Protein AF-A0A1S3WX32-F1 (afdb_monomer_lite)

Secondary structure (DSSP, 8-state):
---S--------SPPPPP-TT---S-THHHHHHHHHHHHS--SHHHHHHHHHHHHHHHHHHHH-HHHHHHHHTSTTHHHHHHTT--SS--SHHHHHHHHHHHHHHHHHHHHHHHHSTTTHHHHHHHHHHHHTT-

Radius of gyration: 15.62 Å; chains: 1; bounding box: 31×42×38 Å

Sequence (134 aa):
ILIEQICTQVIHKQHPDPDSSVKIQNPQILKVIATLLRNSPQCPESMEVRRAFLSDMIKLFNNSRENRRSLLQCSVWQEWMLSLCYFNPQNSDEQKITEM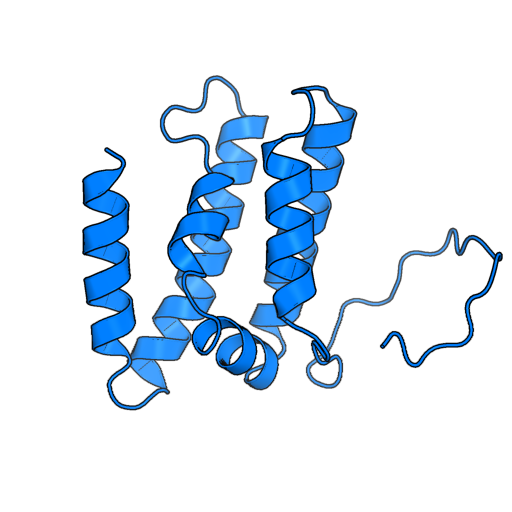VYAIFRILLYHAVKYEWGGWRVWVDTLSITHSKV

pLDDT: mean 91.18, std 11.32, range [37.69, 98.56]

Structure (mmCIF, N/CA/C/O backbone):
data_AF-A0A1S3WX32-F1
#
_entry.id   AF-A0A1S3WX32-F1
#
loop_
_atom_site.group_PDB
_atom_site.id
_atom_site.type_symbol
_atom_site.label_atom_id
_atom_site.label_alt_id
_atom_site.label_comp_id
_atom_site.label_asym_id
_atom_site.label_entity_id
_atom_site.label_seq_id
_atom_site.pdbx_PDB_ins_code
_atom_site.Cartn_x
_atom_site.Cartn_y
_atom_site.Cartn_z
_atom_site.occupancy
_atom_site.B_iso_or_equiv
_atom_site.auth_seq_id
_atom_site.auth_comp_id
_atom_site.auth_asym_id
_atom_site.auth_atom_id
_atom_site.pdbx_PDB_model_num
ATOM 1 N N . ILE A 1 1 ? -1.459 -20.909 -3.978 1.00 38.38 1 ILE A N 1
ATOM 2 C CA . ILE A 1 1 ? -1.098 -22.190 -3.328 1.00 38.38 1 ILE A CA 1
ATOM 3 C C . ILE A 1 1 ? -0.013 -21.861 -2.310 1.00 38.38 1 ILE A C 1
ATOM 5 O O . ILE A 1 1 ? 0.999 -21.302 -2.715 1.00 38.38 1 ILE A O 1
ATOM 9 N N . LEU A 1 2 ? -0.275 -22.054 -1.013 1.00 37.69 2 LEU A N 1
ATOM 10 C CA . LEU A 1 2 ? 0.747 -21.947 0.038 1.00 37.69 2 LEU A CA 1
ATOM 11 C C . LEU A 1 2 ? 1.687 -23.147 -0.122 1.00 37.69 2 LEU A C 1
ATOM 13 O O . LEU A 1 2 ? 1.219 -24.277 -0.195 1.00 37.69 2 LEU A O 1
ATOM 17 N N . ILE A 1 3 ? 2.980 -22.877 -0.274 1.00 52.94 3 ILE A N 1
ATOM 18 C CA . ILE A 1 3 ? 4.022 -23.871 -0.589 1.00 52.94 3 ILE A CA 1
ATOM 19 C C . ILE A 1 3 ? 4.732 -24.415 0.660 1.00 52.94 3 ILE A C 1
ATOM 21 O O . ILE A 1 3 ? 5.582 -25.291 0.545 1.00 52.94 3 ILE A O 1
ATOM 25 N N . GLU A 1 4 ? 4.380 -23.921 1.846 1.00 64.06 4 GLU A N 1
ATOM 26 C CA . GLU A 1 4 ? 4.938 -24.388 3.116 1.00 64.06 4 GLU A CA 1
ATOM 27 C C . GLU A 1 4 ? 4.048 -25.464 3.752 1.00 64.06 4 GLU A C 1
ATOM 29 O O . GLU A 1 4 ? 2.821 -25.435 3.622 1.00 64.06 4 GLU A O 1
ATOM 34 N N . GLN A 1 5 ? 4.670 -26.421 4.451 1.00 58.50 5 GLN A N 1
ATOM 35 C CA . GLN A 1 5 ? 3.948 -27.391 5.272 1.00 58.50 5 GLN A CA 1
ATOM 36 C C . GLN A 1 5 ? 3.190 -26.645 6.372 1.00 58.50 5 GLN A C 1
ATOM 38 O O . GLN A 1 5 ? 3.789 -25.967 7.204 1.00 58.50 5 GLN A O 1
ATOM 43 N N . ILE A 1 6 ? 1.864 -26.780 6.373 1.00 61.06 6 ILE A N 1
ATOM 44 C CA . ILE A 1 6 ? 1.004 -26.198 7.402 1.00 61.06 6 ILE A CA 1
ATOM 45 C C . ILE A 1 6 ? 1.394 -26.829 8.743 1.00 61.06 6 ILE A C 1
ATOM 47 O O . ILE A 1 6 ? 1.211 -28.029 8.943 1.00 61.06 6 ILE A O 1
ATOM 51 N N . CYS A 1 7 ? 1.942 -26.026 9.652 1.00 67.38 7 CYS A N 1
ATOM 52 C CA . CYS A 1 7 ? 2.294 -26.446 11.002 1.00 67.38 7 CYS A CA 1
ATOM 53 C C . CYS A 1 7 ? 1.309 -25.836 12.006 1.00 67.38 7 CYS A C 1
ATOM 55 O O . CYS A 1 7 ? 0.935 -24.672 11.884 1.00 67.38 7 CYS A O 1
ATOM 57 N N . THR A 1 8 ? 0.894 -26.611 13.009 1.00 75.38 8 THR A N 1
ATOM 58 C CA . THR A 1 8 ? 0.059 -26.123 14.122 1.00 75.38 8 THR A CA 1
ATOM 59 C C . THR A 1 8 ? 0.880 -25.459 15.229 1.00 75.38 8 THR A C 1
ATOM 61 O O . THR A 1 8 ? 0.310 -24.942 16.189 1.00 75.38 8 THR A O 1
ATOM 64 N N . GLN A 1 9 ? 2.214 -25.475 15.126 1.00 72.12 9 GLN A N 1
ATOM 65 C CA . GLN A 1 9 ? 3.084 -24.851 16.115 1.00 72.12 9 GLN A CA 1
ATOM 66 C C . GLN A 1 9 ? 2.973 -23.331 16.035 1.00 72.12 9 GLN A C 1
ATOM 68 O O . GLN A 1 9 ? 3.328 -22.709 15.036 1.00 72.12 9 GLN A O 1
ATOM 73 N N . VAL A 1 10 ? 2.519 -22.738 17.135 1.00 69.50 10 VAL A N 1
ATOM 74 C CA . VAL A 1 10 ? 2.528 -21.291 17.321 1.00 69.50 10 VAL A CA 1
ATOM 75 C C . VAL A 1 10 ? 3.945 -20.875 17.707 1.00 69.50 10 VAL A C 1
ATOM 77 O O . VAL A 1 10 ? 4.441 -21.205 18.786 1.00 69.50 10 VAL A O 1
ATOM 80 N N . ILE A 1 11 ? 4.622 -20.160 16.812 1.00 72.81 11 ILE A N 1
ATOM 81 C CA . ILE A 1 11 ? 5.938 -19.590 17.095 1.00 72.81 11 ILE A CA 1
ATOM 82 C C . ILE A 1 11 ? 5.727 -18.293 17.880 1.00 72.81 11 ILE A C 1
ATOM 84 O O . ILE A 1 11 ? 5.296 -17.285 17.334 1.00 72.81 11 ILE A O 1
ATOM 88 N N . HIS A 1 12 ? 6.056 -18.309 19.173 1.00 75.12 12 HIS A N 1
ATOM 89 C CA . HIS A 1 12 ? 6.006 -17.117 20.034 1.00 75.12 12 HIS A CA 1
ATOM 90 C C . HIS A 1 12 ? 7.255 -16.224 19.923 1.00 75.12 12 HIS A C 1
ATOM 92 O O . HIS A 1 12 ? 7.353 -15.204 20.603 1.00 75.12 12 HIS A O 1
ATOM 98 N N . LYS A 1 13 ? 8.238 -16.606 19.098 1.00 77.31 13 LYS A N 1
ATOM 99 C CA . LYS A 1 13 ? 9.435 -15.799 18.837 1.00 77.31 13 LYS A CA 1
ATOM 100 C C . LYS A 1 13 ? 9.176 -14.843 17.680 1.00 77.31 13 LYS A C 1
ATOM 102 O O . LYS A 1 13 ? 8.646 -15.247 16.651 1.00 77.31 13 LYS A O 1
ATOM 107 N N . GLN A 1 14 ? 9.608 -13.596 17.839 1.00 73.75 14 GLN A N 1
ATOM 108 C CA . GLN A 1 14 ? 9.575 -12.624 16.754 1.00 73.75 14 GLN A CA 1
ATOM 109 C C . GLN A 1 14 ? 10.410 -13.137 15.573 1.00 73.75 14 GLN A C 1
ATOM 111 O O . GLN A 1 14 ? 11.539 -13.598 15.755 1.00 73.75 14 GLN A O 1
ATOM 116 N N . HIS A 1 15 ? 9.842 -13.072 14.370 1.0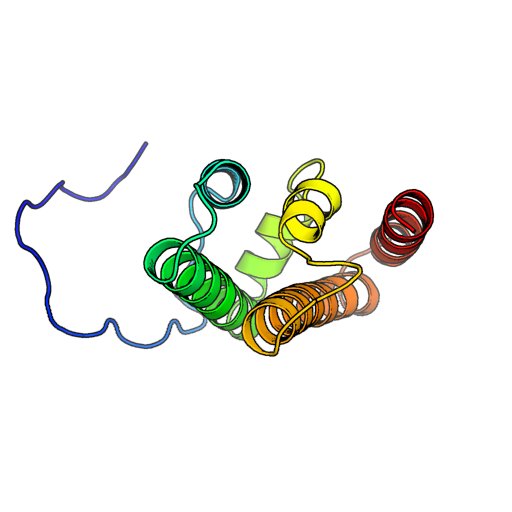0 77.44 15 HIS A N 1
ATOM 117 C CA . HIS A 1 15 ? 10.570 -13.401 13.150 1.00 77.44 15 HIS A CA 1
ATOM 118 C C . HIS A 1 15 ? 11.686 -12.366 12.929 1.00 77.44 15 HIS A C 1
ATOM 120 O O . HIS A 1 15 ? 11.498 -11.196 13.275 1.00 77.44 15 HIS A O 1
ATOM 126 N N . PRO A 1 16 ? 12.842 -12.764 12.366 1.00 84.56 16 PRO A N 1
ATOM 127 C CA . PRO A 1 16 ? 13.871 -11.802 11.996 1.00 84.56 16 PRO A CA 1
ATOM 128 C C . PRO A 1 16 ? 13.307 -10.788 10.996 1.00 84.56 16 PRO A C 1
ATOM 130 O O . PRO A 1 16 ? 12.430 -11.116 10.192 1.00 84.56 16 PRO A O 1
ATOM 133 N N . ASP A 1 17 ? 13.816 -9.557 11.040 1.00 84.88 17 ASP A N 1
ATOM 134 C CA . ASP A 1 17 ? 13.417 -8.543 10.070 1.00 84.88 17 ASP A CA 1
ATOM 135 C C . ASP A 1 17 ? 13.752 -9.011 8.642 1.00 84.88 17 ASP A C 1
ATOM 137 O O . ASP A 1 17 ? 14.822 -9.584 8.412 1.00 84.88 17 ASP A O 1
ATOM 141 N N . PRO A 1 18 ? 12.855 -8.782 7.666 1.00 86.25 18 PRO A N 1
ATOM 142 C CA . PRO A 1 18 ? 13.054 -9.267 6.313 1.00 86.25 18 PRO A CA 1
ATOM 143 C C . PRO A 1 18 ? 14.200 -8.511 5.644 1.00 86.25 18 PRO A C 1
ATOM 145 O O . PRO A 1 18 ? 14.175 -7.282 5.542 1.00 86.25 18 PRO A O 1
ATOM 148 N N . ASP A 1 19 ? 15.180 -9.250 5.138 1.00 87.81 19 ASP A N 1
ATOM 149 C CA . ASP A 1 19 ? 16.206 -8.714 4.253 1.00 87.81 19 ASP A CA 1
ATOM 150 C C . ASP A 1 19 ? 15.738 -8.740 2.782 1.00 87.81 19 ASP A C 1
ATOM 152 O O . ASP A 1 19 ? 14.577 -9.010 2.461 1.00 87.81 19 ASP A O 1
ATOM 156 N N . SER A 1 20 ? 16.649 -8.441 1.856 1.00 86.75 20 SER A N 1
ATOM 157 C CA . SER A 1 20 ? 16.344 -8.438 0.418 1.00 86.75 20 SER A CA 1
ATOM 158 C C . SER A 1 20 ? 16.027 -9.820 -0.182 1.00 86.75 20 SER A C 1
ATOM 160 O O . SER A 1 20 ? 15.493 -9.886 -1.294 1.00 86.75 20 SER A O 1
ATOM 162 N N . SER A 1 21 ? 16.340 -10.914 0.524 1.00 89.50 21 SER A N 1
ATOM 163 C CA . SER A 1 21 ? 16.066 -12.289 0.088 1.00 89.50 21 SER A CA 1
ATOM 164 C C . SER A 1 21 ? 14.609 -12.697 0.319 1.00 89.50 21 SER A C 1
ATOM 166 O O . SER A 1 21 ? 14.089 -13.550 -0.406 1.00 89.50 21 SER A O 1
ATOM 168 N N . VAL A 1 22 ? 13.919 -12.041 1.259 1.00 91.19 22 VAL A N 1
ATOM 169 C CA . VAL A 1 22 ? 12.506 -12.292 1.559 1.00 91.19 22 VAL A CA 1
ATOM 170 C C . VAL A 1 22 ? 11.620 -11.680 0.473 1.00 91.19 22 VAL A C 1
ATOM 172 O O . VAL A 1 22 ? 11.543 -10.459 0.292 1.00 91.19 22 VAL A O 1
ATOM 175 N N . LYS A 1 23 ? 10.920 -12.547 -0.265 1.00 91.44 23 LYS A N 1
ATOM 176 C CA . LYS A 1 23 ? 10.103 -12.168 -1.426 1.00 91.44 23 LYS A CA 1
ATOM 177 C C . LYS A 1 23 ? 8.630 -12.482 -1.223 1.00 91.44 23 LYS A C 1
ATOM 179 O O . LYS A 1 23 ? 8.267 -13.571 -0.781 1.00 91.44 23 LYS A O 1
ATOM 184 N N . ILE A 1 24 ? 7.778 -11.553 -1.643 1.00 92.69 24 ILE A N 1
ATOM 185 C CA . ILE A 1 24 ? 6.331 -11.757 -1.701 1.00 92.69 24 ILE A CA 1
ATOM 186 C C . ILE A 1 24 ? 6.021 -12.670 -2.891 1.00 92.69 24 ILE A C 1
ATOM 188 O O . ILE A 1 24 ? 6.088 -12.246 -4.042 1.00 92.69 24 ILE A O 1
ATOM 192 N N . GLN A 1 25 ? 5.667 -13.923 -2.606 1.00 91.38 25 GLN A N 1
ATOM 193 C CA . GLN A 1 25 ? 5.343 -14.919 -3.636 1.00 91.38 25 GLN A CA 1
ATOM 194 C C . GLN A 1 25 ? 3.972 -14.675 -4.279 1.00 91.38 25 GLN A C 1
ATOM 196 O O . GLN A 1 25 ? 3.801 -14.844 -5.481 1.00 91.38 25 GLN A O 1
ATOM 201 N N . ASN A 1 26 ? 2.984 -14.262 -3.480 1.00 93.12 26 ASN A N 1
ATOM 202 C CA . ASN A 1 26 ? 1.638 -13.965 -3.958 1.00 93.12 26 ASN A CA 1
ATOM 203 C C . ASN A 1 26 ? 1.213 -12.564 -3.500 1.00 93.12 26 ASN A C 1
ATOM 205 O O . ASN A 1 26 ? 0.693 -12.431 -2.393 1.00 93.12 26 ASN A O 1
ATOM 209 N N . PRO A 1 27 ? 1.385 -11.517 -4.323 1.00 93.94 27 PRO A N 1
ATOM 210 C CA . PRO A 1 27 ? 1.060 -10.153 -3.913 1.00 93.94 27 PRO A CA 1
ATOM 211 C C . PRO A 1 27 ? -0.449 -9.910 -3.742 1.00 93.94 27 PRO A C 1
ATOM 213 O O . PRO A 1 27 ? -0.835 -8.990 -3.024 1.00 93.94 27 PRO A O 1
ATOM 216 N N . GLN A 1 28 ? -1.319 -10.761 -4.306 1.00 93.81 28 GLN A N 1
ATOM 217 C CA . GLN A 1 28 ? -2.774 -10.634 -4.136 1.00 93.81 28 GLN A CA 1
ATOM 218 C C . GLN A 1 28 ? -3.219 -10.841 -2.684 1.00 93.81 28 GLN A C 1
ATOM 220 O O . GLN A 1 28 ? -4.251 -10.304 -2.281 1.00 93.81 28 GLN A O 1
ATOM 225 N N . ILE A 1 29 ? -2.433 -11.559 -1.870 1.00 94.56 29 ILE A N 1
ATOM 226 C CA . ILE A 1 29 ? -2.750 -11.737 -0.448 1.00 94.56 29 ILE A CA 1
ATOM 227 C C . ILE A 1 29 ? -2.795 -10.399 0.297 1.00 94.56 29 ILE A C 1
ATOM 229 O O . ILE A 1 29 ? -3.620 -10.229 1.188 1.00 94.56 29 ILE A O 1
ATOM 233 N N . LEU A 1 30 ? -1.983 -9.418 -0.112 1.00 96.88 30 LEU A N 1
ATOM 234 C CA . LEU A 1 30 ? -1.960 -8.093 0.506 1.00 96.88 30 LEU A CA 1
ATOM 235 C C . LEU A 1 30 ? -3.306 -7.385 0.344 1.00 96.88 30 LEU A C 1
ATOM 237 O O . LEU A 1 30 ? -3.821 -6.816 1.302 1.00 96.88 30 LEU A O 1
ATOM 241 N N . LYS A 1 31 ? -3.913 -7.483 -0.847 1.00 96.56 31 LYS A N 1
ATOM 242 C CA . LYS A 1 31 ? -5.252 -6.945 -1.112 1.00 96.56 31 LYS A CA 1
ATOM 243 C C . LYS A 1 31 ? -6.309 -7.642 -0.259 1.00 96.56 31 LYS A C 1
ATOM 245 O O . LYS A 1 31 ? -7.201 -6.977 0.266 1.00 96.56 31 LYS A O 1
ATOM 250 N N . VAL A 1 32 ? -6.220 -8.966 -0.115 1.00 97.25 32 VAL A N 1
ATOM 251 C CA . VAL A 1 32 ? -7.143 -9.738 0.733 1.00 97.25 32 VAL A CA 1
ATOM 252 C C . VAL A 1 32 ? -7.039 -9.275 2.186 1.00 97.25 32 VAL A C 1
ATOM 254 O O . VAL A 1 32 ? -8.061 -8.930 2.776 1.00 97.25 32 VAL A O 1
ATOM 257 N N . ILE A 1 33 ? -5.823 -9.172 2.733 1.00 97.38 33 ILE A N 1
ATOM 258 C CA . ILE A 1 33 ? -5.587 -8.697 4.104 1.00 97.38 33 ILE A CA 1
ATOM 259 C C . ILE A 1 33 ? -6.120 -7.272 4.278 1.00 97.38 33 ILE A C 1
ATOM 261 O O . ILE A 1 33 ? -6.906 -7.025 5.188 1.00 97.38 33 ILE A O 1
ATOM 265 N N . ALA A 1 34 ? -5.779 -6.349 3.376 1.00 97.44 34 ALA A N 1
ATOM 266 C CA . ALA A 1 34 ? -6.268 -4.972 3.427 1.00 97.44 34 ALA A CA 1
ATOM 267 C C . ALA A 1 34 ? -7.806 -4.897 3.412 1.00 97.44 34 ALA A C 1
ATOM 269 O O . ALA A 1 34 ? -8.404 -4.131 4.166 1.00 97.44 34 ALA A O 1
ATOM 270 N N . THR A 1 35 ? -8.458 -5.733 2.601 1.00 96.94 35 THR A N 1
ATOM 271 C CA . THR A 1 35 ? -9.926 -5.801 2.525 1.00 96.94 35 THR A CA 1
ATOM 272 C C . THR A 1 35 ? -10.534 -6.305 3.834 1.00 96.94 35 THR A C 1
ATOM 274 O O . THR A 1 35 ? -11.512 -5.733 4.316 1.00 96.94 35 THR A O 1
ATOM 277 N N . LEU A 1 36 ? -9.948 -7.344 4.436 1.00 97.62 36 LEU A N 1
ATOM 278 C CA . LEU A 1 36 ? -10.383 -7.866 5.733 1.00 97.62 36 LEU A CA 1
ATOM 279 C C . LEU A 1 36 ? -10.219 -6.813 6.831 1.00 97.62 36 LEU A C 1
ATOM 281 O O . LEU A 1 36 ? -11.165 -6.561 7.574 1.00 97.62 36 LEU A O 1
ATOM 285 N N . LEU A 1 37 ? -9.064 -6.143 6.886 1.00 96.88 37 LEU A N 1
ATOM 286 C CA . LEU A 1 37 ? -8.801 -5.079 7.856 1.00 96.88 37 LEU A CA 1
ATOM 287 C C . LEU A 1 37 ? -9.802 -3.939 7.719 1.00 96.88 37 LEU A C 1
ATOM 289 O O . LEU A 1 37 ? -10.376 -3.515 8.720 1.00 96.88 37 LEU A O 1
ATOM 293 N N . ARG A 1 38 ? -10.061 -3.476 6.489 1.00 95.00 38 ARG A N 1
ATOM 294 C CA . ARG A 1 38 ? -11.043 -2.422 6.204 1.00 95.00 38 ARG A CA 1
ATOM 295 C C . ARG A 1 38 ? -12.429 -2.761 6.749 1.00 95.00 38 ARG A C 1
ATOM 297 O O . ARG A 1 38 ? -13.065 -1.885 7.323 1.00 95.00 38 ARG A O 1
ATOM 304 N N . ASN A 1 39 ? -12.870 -4.004 6.570 1.00 95.38 39 ASN A N 1
ATOM 305 C CA . ASN A 1 39 ? -14.199 -4.466 6.977 1.00 95.38 39 ASN A CA 1
ATOM 306 C C . ASN A 1 39 ? -14.260 -4.936 8.443 1.00 95.38 39 ASN A C 1
ATOM 308 O O . ASN A 1 39 ? -15.329 -5.314 8.917 1.00 95.38 39 ASN A O 1
ATOM 312 N N . SER A 1 40 ? -13.131 -4.942 9.154 1.00 95.06 40 SER A N 1
ATOM 313 C CA . SER A 1 40 ? -13.076 -5.327 10.565 1.00 95.06 40 SER A CA 1
ATOM 314 C C . SER A 1 40 ? -13.702 -4.243 11.455 1.00 95.06 40 SER A C 1
ATOM 316 O O . SER A 1 40 ? -13.546 -3.055 11.149 1.00 95.06 40 SER A O 1
ATOM 318 N N . PRO A 1 41 ? -14.351 -4.612 12.578 1.00 93.38 41 PRO A N 1
ATOM 319 C CA . PRO A 1 41 ? -14.803 -3.651 13.581 1.00 93.38 41 PRO A CA 1
ATOM 320 C C . PRO A 1 41 ? -13.655 -2.753 14.049 1.00 93.38 41 PRO A C 1
ATOM 322 O O . PRO A 1 41 ? -12.520 -3.211 14.179 1.00 93.38 41 PRO A O 1
ATOM 325 N N . GLN A 1 42 ? -13.947 -1.481 14.314 1.00 89.75 42 GLN A N 1
ATOM 326 C CA . GLN A 1 42 ? -12.972 -0.558 14.893 1.00 89.75 42 GLN A CA 1
ATOM 327 C C . GLN A 1 42 ? -12.836 -0.871 16.385 1.00 89.75 42 GLN A C 1
ATOM 329 O O . GLN A 1 42 ? -13.733 -0.569 17.170 1.00 89.75 42 GLN A O 1
ATOM 334 N N . CYS A 1 43 ? -11.741 -1.525 16.760 1.00 93.38 43 CYS A N 1
ATOM 335 C CA . CYS A 1 43 ? -11.423 -1.871 18.139 1.00 93.38 43 CYS A CA 1
ATOM 336 C C . CYS A 1 43 ? -9.897 -1.848 18.343 1.00 93.38 43 CYS A C 1
ATOM 338 O O . CYS A 1 43 ? -9.147 -1.849 17.359 1.00 93.38 43 CYS A O 1
ATOM 340 N N . PRO A 1 44 ? -9.409 -1.802 19.595 1.00 93.88 44 PRO A N 1
ATOM 341 C CA . PRO A 1 44 ? -7.975 -1.739 19.876 1.00 93.88 44 PRO A CA 1
ATOM 342 C C . PRO A 1 44 ? -7.167 -2.858 19.202 1.00 93.88 44 PRO A C 1
ATOM 344 O O . PRO A 1 44 ? -6.101 -2.606 18.640 1.00 93.88 44 PRO A O 1
ATOM 347 N N . GLU A 1 45 ? -7.710 -4.074 19.182 1.00 94.38 45 GLU A N 1
ATOM 348 C CA . GLU A 1 45 ? -7.081 -5.252 18.589 1.00 94.38 45 GLU A CA 1
ATOM 349 C C . GLU A 1 45 ? -6.976 -5.114 17.067 1.00 94.38 45 GLU A C 1
ATOM 351 O O . GLU A 1 45 ? -5.919 -5.353 16.487 1.00 94.38 45 GLU A O 1
ATOM 356 N N . SER A 1 46 ? -8.041 -4.670 16.390 1.00 94.31 46 SER A N 1
ATOM 357 C CA . SER A 1 46 ? -8.002 -4.497 14.933 1.00 94.31 46 SER A CA 1
ATOM 358 C C . SER A 1 46 ? -7.061 -3.363 14.514 1.00 94.31 46 SER A C 1
ATOM 360 O O . SER A 1 46 ? -6.409 -3.460 13.470 1.00 94.31 46 SER A O 1
ATOM 362 N N . MET A 1 47 ? -6.913 -2.327 15.344 1.00 94.88 47 MET A N 1
ATOM 363 C CA . MET A 1 47 ? -5.920 -1.267 15.146 1.00 94.88 47 MET A CA 1
ATOM 364 C C . MET A 1 47 ? -4.487 -1.781 15.282 1.00 94.88 47 MET A C 1
ATOM 366 O O . MET A 1 47 ? -3.614 -1.388 14.503 1.00 94.88 47 MET A O 1
ATOM 370 N N . GLU A 1 48 ? -4.234 -2.696 16.216 1.00 95.62 48 GLU A N 1
ATOM 371 C CA . GLU A 1 48 ? -2.936 -3.355 16.339 1.00 95.62 48 GLU A CA 1
ATOM 372 C C . GLU A 1 48 ? -2.606 -4.192 15.099 1.00 95.62 48 GLU A C 1
ATOM 374 O O . GLU A 1 48 ? -1.521 -4.035 14.532 1.00 95.62 48 GLU A O 1
ATOM 379 N N . VAL A 1 49 ? -3.556 -4.990 14.599 1.00 96.69 49 VAL A N 1
ATOM 380 C CA . VAL A 1 49 ? -3.344 -5.787 13.377 1.00 96.69 49 VAL A CA 1
ATOM 381 C C . VAL A 1 49 ? -3.097 -4.883 12.162 1.00 96.69 49 VAL A C 1
ATOM 383 O O . VAL A 1 49 ? -2.217 -5.174 11.349 1.00 96.69 49 VAL A O 1
ATOM 386 N N . ARG A 1 50 ? -3.801 -3.747 12.044 1.00 97.62 50 ARG A N 1
ATOM 387 C CA . ARG A 1 50 ? -3.544 -2.749 10.987 1.00 97.62 50 ARG A CA 1
ATOM 388 C C . ARG A 1 50 ? -2.119 -2.203 11.057 1.00 97.62 50 ARG A C 1
ATOM 390 O O . ARG A 1 50 ? -1.443 -2.136 10.029 1.00 97.62 50 ARG A O 1
ATOM 397 N N . ARG A 1 51 ? -1.643 -1.842 12.254 1.00 97.19 51 ARG A N 1
ATOM 398 C CA . ARG A 1 51 ? -0.264 -1.370 12.458 1.00 97.19 51 ARG A CA 1
ATOM 399 C C . ARG A 1 51 ? 0.757 -2.445 12.110 1.00 97.19 51 ARG A C 1
ATOM 401 O O . ARG A 1 51 ? 1.716 -2.142 11.405 1.00 97.19 51 ARG A O 1
ATOM 408 N N . ALA A 1 52 ? 0.550 -3.679 12.564 1.00 96.19 52 ALA A N 1
ATOM 409 C CA . ALA A 1 52 ? 1.439 -4.797 12.264 1.00 96.19 52 ALA A CA 1
ATOM 410 C C . ALA A 1 52 ? 1.549 -5.021 10.748 1.00 96.19 52 ALA A C 1
ATOM 412 O O . ALA A 1 52 ? 2.649 -4.988 10.199 1.00 96.19 52 ALA A O 1
ATOM 413 N N . PHE A 1 53 ? 0.408 -5.100 10.057 1.00 97.75 53 PHE A N 1
ATOM 414 C CA . PHE A 1 53 ? 0.360 -5.258 8.606 1.00 97.75 53 PHE A CA 1
ATOM 415 C C . PHE A 1 53 ? 1.131 -4.154 7.871 1.00 97.75 53 PHE A C 1
ATOM 417 O O . PHE A 1 53 ? 1.996 -4.443 7.045 1.00 97.75 53 PHE A O 1
ATOM 424 N N . LEU A 1 54 ? 0.870 -2.883 8.190 1.00 98.31 54 LEU A N 1
ATOM 425 C CA . LEU A 1 54 ? 1.548 -1.762 7.533 1.00 98.31 54 LEU A CA 1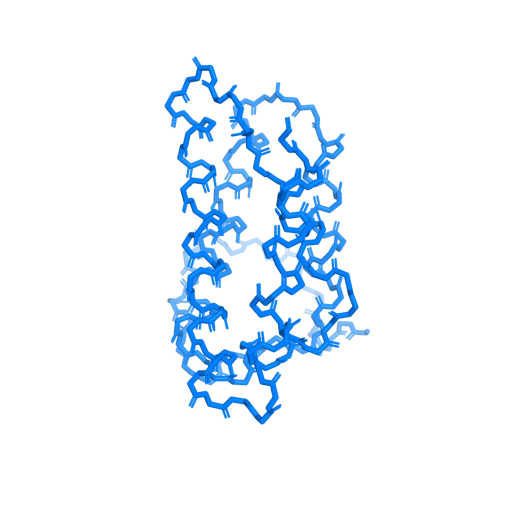
ATOM 426 C C . LEU A 1 54 ? 3.048 -1.717 7.861 1.00 98.31 54 LEU A C 1
ATOM 428 O O . LEU A 1 54 ? 3.855 -1.380 6.996 1.00 98.31 54 LEU A O 1
ATOM 432 N N . SER A 1 55 ? 3.432 -2.076 9.088 1.00 97.06 55 SER A N 1
ATOM 433 C CA . SER A 1 55 ? 4.834 -2.168 9.510 1.00 97.06 55 SER A CA 1
ATOM 434 C C . SER A 1 55 ? 5.589 -3.210 8.685 1.00 97.06 55 SER A C 1
ATOM 436 O O . SER A 1 55 ? 6.646 -2.911 8.123 1.00 97.06 55 SER A O 1
ATOM 438 N N . ASP A 1 56 ? 5.012 -4.400 8.526 1.00 95.56 56 ASP A N 1
ATOM 439 C CA . ASP A 1 56 ? 5.611 -5.478 7.740 1.00 95.56 56 ASP A CA 1
ATOM 440 C C . ASP A 1 56 ? 5.728 -5.096 6.264 1.00 95.56 56 ASP A C 1
ATOM 442 O O . ASP A 1 56 ? 6.771 -5.320 5.645 1.00 95.56 56 ASP A O 1
ATOM 446 N N . MET A 1 57 ? 4.713 -4.431 5.706 1.00 97.62 57 MET A N 1
ATOM 447 C CA . MET A 1 57 ? 4.783 -3.902 4.343 1.00 97.62 57 MET A CA 1
ATOM 448 C C . MET A 1 57 ? 5.924 -2.895 4.172 1.00 97.62 57 MET A C 1
ATOM 450 O O . MET A 1 57 ? 6.674 -2.984 3.200 1.00 97.62 57 MET A O 1
ATOM 454 N N . ILE A 1 58 ? 6.103 -1.965 5.117 1.00 97.88 58 ILE A N 1
ATOM 455 C CA . ILE A 1 58 ? 7.212 -1.000 5.088 1.00 97.88 58 ILE A CA 1
ATOM 456 C C . ILE A 1 58 ? 8.559 -1.729 5.087 1.00 97.88 58 ILE A C 1
ATOM 458 O O . ILE A 1 58 ? 9.426 -1.400 4.274 1.00 97.88 58 ILE A O 1
ATOM 462 N N . LYS A 1 59 ? 8.744 -2.735 5.949 1.00 95.69 59 LYS A N 1
ATOM 463 C CA . LYS A 1 59 ? 9.988 -3.522 6.007 1.00 95.69 59 LYS A CA 1
ATOM 464 C C . LYS A 1 59 ? 10.241 -4.275 4.698 1.00 95.69 59 LYS A C 1
ATOM 466 O O . LYS A 1 59 ? 11.310 -4.134 4.101 1.00 95.69 59 LYS A O 1
ATOM 471 N N . LEU A 1 60 ? 9.235 -4.999 4.202 1.00 96.31 60 LEU A N 1
ATOM 472 C CA . LEU A 1 60 ? 9.311 -5.765 2.954 1.00 96.31 60 LEU A CA 1
ATOM 473 C C . LEU A 1 60 ? 9.625 -4.881 1.743 1.00 96.31 60 LEU A C 1
ATOM 475 O O . LEU A 1 60 ? 10.383 -5.295 0.860 1.00 96.31 60 LEU A O 1
ATOM 479 N N . PHE A 1 61 ? 9.062 -3.671 1.686 1.00 97.69 61 PHE A N 1
ATOM 480 C CA . PHE A 1 61 ? 9.296 -2.743 0.583 1.00 97.69 61 PHE A CA 1
ATOM 481 C C . PHE A 1 61 ? 10.540 -1.893 0.736 1.00 97.69 61 PHE A C 1
ATOM 483 O O . PHE A 1 61 ? 11.048 -1.459 -0.289 1.00 97.69 61 PHE A O 1
ATOM 490 N N . ASN A 1 62 ? 11.066 -1.651 1.934 1.00 96.19 62 ASN A N 1
ATOM 491 C CA . ASN A 1 62 ? 12.357 -0.975 2.082 1.00 96.19 62 ASN A CA 1
ATOM 492 C C . ASN A 1 62 ? 13.495 -1.863 1.572 1.00 96.19 62 ASN A C 1
ATOM 494 O O . ASN A 1 62 ? 14.337 -1.408 0.791 1.00 96.19 62 ASN A O 1
ATOM 498 N N . ASN A 1 63 ? 13.463 -3.148 1.925 1.00 91.94 63 ASN A N 1
ATOM 499 C CA . ASN A 1 63 ? 14.602 -4.040 1.728 1.00 91.94 63 ASN A CA 1
ATOM 500 C C . ASN A 1 63 ? 14.610 -4.778 0.382 1.00 91.94 63 ASN A C 1
ATOM 502 O O . ASN A 1 63 ? 15.636 -5.338 0.012 1.00 91.94 63 ASN A O 1
ATOM 506 N N . SER A 1 64 ? 13.525 -4.746 -0.402 1.00 96.44 64 SER A N 1
ATOM 507 C CA . SER A 1 64 ? 13.441 -5.509 -1.655 1.00 96.44 64 SER A CA 1
ATOM 508 C C . SER A 1 64 ? 12.886 -4.698 -2.825 1.00 96.44 64 SER A C 1
ATOM 510 O O . SER A 1 64 ? 11.727 -4.278 -2.845 1.00 96.44 64 SER A O 1
ATOM 512 N N . ARG A 1 65 ? 13.721 -4.525 -3.861 1.00 96.69 65 ARG A N 1
ATOM 513 C CA . ARG A 1 65 ? 13.301 -3.963 -5.157 1.00 96.69 65 ARG A CA 1
ATOM 514 C C . ARG A 1 65 ? 12.205 -4.805 -5.801 1.00 96.69 65 ARG A C 1
ATOM 516 O O . ARG A 1 65 ? 11.265 -4.247 -6.356 1.00 96.69 65 ARG A O 1
ATOM 523 N N . GLU A 1 66 ? 12.328 -6.122 -5.7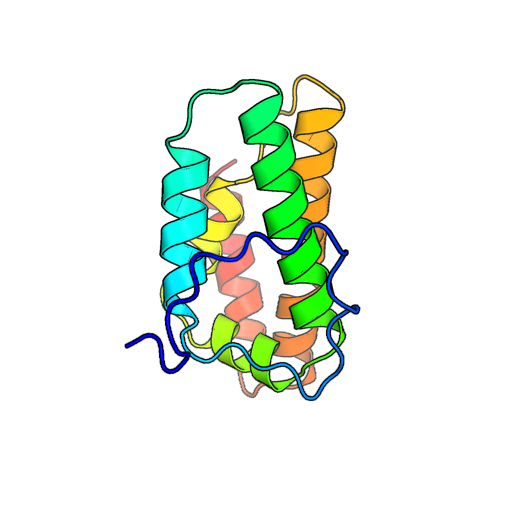05 1.00 96.31 66 GLU A N 1
ATOM 524 C CA . GLU A 1 66 ? 11.386 -7.051 -6.321 1.00 96.31 66 GLU A CA 1
ATOM 525 C C . GLU A 1 66 ? 10.004 -6.955 -5.674 1.00 96.31 66 GLU A C 1
ATOM 527 O O . GLU A 1 66 ? 9.002 -6.905 -6.379 1.00 96.31 66 GLU A O 1
ATOM 532 N N . ASN A 1 67 ? 9.938 -6.809 -4.347 1.00 97.81 67 ASN A N 1
ATOM 533 C CA . ASN A 1 67 ? 8.666 -6.620 -3.646 1.00 97.81 67 ASN A CA 1
ATOM 534 C C . ASN A 1 67 ? 7.971 -5.320 -4.078 1.00 97.81 67 ASN A C 1
ATOM 536 O O . ASN A 1 67 ? 6.762 -5.321 -4.310 1.00 97.81 67 ASN A O 1
ATOM 540 N N . ARG A 1 68 ? 8.730 -4.224 -4.249 1.00 98.25 68 ARG A N 1
ATOM 541 C CA . ARG A 1 68 ? 8.187 -2.954 -4.767 1.00 98.25 68 ARG A CA 1
ATOM 542 C C . ARG A 1 68 ? 7.637 -3.119 -6.184 1.00 98.25 68 ARG A C 1
ATOM 544 O O . ARG A 1 68 ? 6.512 -2.704 -6.442 1.00 98.25 68 ARG A O 1
ATOM 551 N N . ARG A 1 69 ? 8.399 -3.756 -7.082 1.00 97.06 69 ARG A N 1
ATOM 552 C CA . ARG A 1 69 ? 7.955 -4.054 -8.456 1.00 97.06 69 ARG A CA 1
ATOM 553 C C . ARG A 1 69 ? 6.693 -4.912 -8.461 1.00 97.06 69 ARG A C 1
ATOM 555 O O . ARG A 1 69 ? 5.732 -4.554 -9.129 1.00 97.06 69 ARG A O 1
ATOM 562 N N . SER A 1 70 ? 6.675 -5.986 -7.677 1.00 96.62 70 SER A N 1
ATOM 563 C CA . SER A 1 70 ? 5.543 -6.911 -7.564 1.00 96.62 70 SER A CA 1
ATOM 564 C C . SER A 1 70 ? 4.249 -6.192 -7.165 1.00 96.62 70 SER A C 1
ATOM 566 O O . SER A 1 70 ? 3.211 -6.388 -7.800 1.00 96.62 70 SER A O 1
ATOM 568 N N . LEU A 1 71 ? 4.309 -5.278 -6.186 1.00 97.75 71 LEU A N 1
ATOM 569 C CA . LEU A 1 71 ? 3.140 -4.479 -5.811 1.00 97.75 71 LEU A CA 1
ATOM 570 C C . LEU A 1 71 ? 2.746 -3.462 -6.894 1.00 97.75 71 LEU A C 1
ATOM 572 O O . LEU A 1 71 ? 1.562 -3.333 -7.186 1.00 97.75 71 LEU A O 1
ATOM 576 N N . LEU A 1 72 ? 3.705 -2.767 -7.515 1.00 97.06 72 LEU A N 1
ATOM 577 C CA . LEU A 1 72 ? 3.423 -1.776 -8.565 1.00 97.06 72 LEU A CA 1
ATOM 578 C C . LEU A 1 72 ? 2.750 -2.379 -9.809 1.00 97.06 72 LEU A C 1
ATOM 580 O O . LEU A 1 72 ? 2.048 -1.665 -10.518 1.00 97.06 72 LEU A O 1
ATOM 584 N N . GLN A 1 73 ? 2.946 -3.675 -10.068 1.00 94.44 73 GLN A N 1
ATOM 585 C CA . GLN A 1 73 ? 2.272 -4.407 -11.148 1.00 94.44 73 GLN A CA 1
ATOM 586 C C . GLN A 1 73 ? 0.868 -4.902 -10.764 1.00 94.44 73 GLN A C 1
ATOM 588 O O . GLN A 1 73 ? 0.125 -5.383 -11.619 1.00 94.44 73 GLN A O 1
ATOM 593 N N . CYS A 1 74 ? 0.477 -4.814 -9.489 1.00 95.62 74 CYS A N 1
ATOM 594 C CA . CYS A 1 74 ? -0.857 -5.221 -9.066 1.00 95.62 74 CYS A CA 1
ATOM 595 C C . CYS A 1 74 ? -1.907 -4.201 -9.506 1.00 95.62 74 CYS A C 1
ATOM 597 O O . CYS A 1 74 ? -1.762 -2.999 -9.300 1.00 95.62 74 CYS A O 1
ATOM 599 N N . SER A 1 75 ? -3.023 -4.686 -10.045 1.00 92.56 75 SER A N 1
ATOM 600 C CA . SER A 1 75 ? -4.163 -3.837 -10.383 1.00 92.56 75 SER A CA 1
ATOM 601 C C . SER A 1 75 ? -4.714 -3.136 -9.137 1.00 92.56 75 SER A C 1
ATOM 603 O O . SER A 1 75 ? -4.819 -3.752 -8.072 1.00 92.56 75 SER A O 1
ATOM 605 N N . VAL A 1 76 ? -5.123 -1.874 -9.298 1.00 93.81 76 VAL A N 1
ATOM 606 C CA . VAL A 1 76 ? -5.856 -1.069 -8.300 1.00 93.81 76 VAL A CA 1
ATOM 607 C C . VAL A 1 76 ? -5.198 -0.995 -6.915 1.00 93.81 76 VAL A C 1
ATOM 609 O O . VAL A 1 76 ? -5.885 -0.824 -5.906 1.00 93.81 76 VAL A O 1
ATOM 612 N N . TRP A 1 77 ? -3.869 -1.133 -6.837 1.00 96.75 77 TRP A N 1
ATOM 613 C CA . TRP A 1 77 ? -3.172 -1.174 -5.552 1.00 96.75 77 TRP A CA 1
ATOM 614 C C . TRP A 1 77 ? -3.322 0.112 -4.744 1.00 96.75 77 TRP A C 1
ATOM 616 O O . TRP A 1 77 ? -3.489 0.055 -3.525 1.00 96.75 77 TRP A O 1
ATOM 626 N N . GLN A 1 78 ? -3.349 1.261 -5.420 1.00 96.88 78 GLN A N 1
ATOM 627 C CA . GLN A 1 78 ? -3.531 2.559 -4.782 1.00 96.88 78 GLN A CA 1
ATOM 628 C C . GLN A 1 78 ? -4.876 2.645 -4.062 1.00 96.88 78 GLN A C 1
ATOM 630 O O . GLN A 1 78 ? -4.946 3.143 -2.940 1.00 96.88 78 GLN A O 1
ATOM 635 N N . GLU A 1 79 ? -5.948 2.154 -4.689 1.00 94.69 79 GLU A N 1
ATOM 636 C CA . GLU A 1 79 ? -7.299 2.306 -4.158 1.00 94.69 79 GLU A CA 1
ATOM 637 C C . GLU A 1 79 ? -7.485 1.568 -2.840 1.00 94.69 79 GLU A C 1
ATOM 639 O O . GLU A 1 79 ? -7.986 2.164 -1.878 1.00 94.69 79 GLU A O 1
ATOM 644 N N . TRP A 1 80 ? -7.080 0.294 -2.789 1.00 95.75 80 TRP A N 1
ATOM 645 C CA . TRP A 1 80 ? -7.214 -0.495 -1.569 1.00 95.75 80 TRP A CA 1
ATOM 646 C C . TRP A 1 80 ? -6.189 -0.081 -0.514 1.00 95.75 80 TRP A C 1
ATOM 648 O O . TRP A 1 80 ? -6.522 -0.102 0.667 1.00 95.75 80 TRP A O 1
ATOM 658 N N . MET A 1 81 ? -4.998 0.382 -0.901 1.00 97.12 81 MET A N 1
ATOM 659 C CA . MET A 1 81 ? -4.030 0.933 0.049 1.00 97.12 81 MET A CA 1
ATOM 660 C C . MET A 1 81 ? -4.577 2.199 0.722 1.00 97.12 81 MET A C 1
ATOM 662 O O . MET A 1 81 ? -4.629 2.280 1.946 1.00 97.12 81 MET A O 1
ATOM 666 N N . LEU A 1 82 ? -5.088 3.151 -0.068 1.00 96.00 82 LEU A N 1
ATOM 667 C CA . LEU A 1 82 ? -5.736 4.367 0.443 1.00 96.00 82 LEU A CA 1
ATOM 668 C C . LEU A 1 82 ? -6.996 4.066 1.255 1.00 96.00 82 LEU A C 1
ATOM 670 O O . LEU A 1 82 ? -7.391 4.878 2.081 1.00 96.00 82 LEU A O 1
ATOM 674 N N . SER A 1 83 ? -7.649 2.922 1.035 1.00 94.94 83 SER A N 1
ATOM 675 C CA . SER A 1 83 ? -8.823 2.530 1.826 1.00 94.94 83 SER A CA 1
ATOM 676 C C . SER A 1 83 ? -8.506 2.227 3.295 1.00 94.94 83 SER A C 1
ATOM 678 O O . SER A 1 83 ? -9.427 2.131 4.104 1.00 94.94 83 SER A O 1
ATOM 680 N N . LEU A 1 84 ? -7.220 2.081 3.636 1.00 95.81 84 LEU A N 1
ATOM 681 C CA . LEU A 1 84 ? -6.745 1.917 5.008 1.00 95.81 84 LEU A CA 1
ATOM 682 C C . LEU A 1 84 ? -6.463 3.256 5.709 1.00 95.81 84 LEU A C 1
ATOM 684 O O . LEU A 1 84 ? -6.303 3.255 6.927 1.00 95.81 84 LEU A O 1
ATOM 688 N N . CYS A 1 85 ? -6.400 4.372 4.973 1.00 94.50 85 CYS A N 1
ATOM 689 C CA . CYS A 1 85 ? -6.185 5.701 5.544 1.00 94.50 85 CYS A CA 1
ATOM 690 C C . CYS A 1 85 ? -7.423 6.223 6.276 1.00 94.50 85 CYS A C 1
ATOM 692 O O . CYS A 1 85 ? -8.558 6.026 5.839 1.00 94.50 85 CYS A O 1
ATOM 694 N N . TYR A 1 86 ? -7.173 7.024 7.307 1.00 93.19 86 TYR A N 1
ATOM 695 C CA . TYR A 1 86 ? -8.144 7.942 7.888 1.00 93.19 86 TYR A CA 1
ATOM 696 C C . TYR A 1 86 ? -7.853 9.339 7.329 1.00 93.19 86 TYR A C 1
ATOM 698 O O . TYR A 1 86 ? -6.842 9.946 7.684 1.00 93.19 86 TYR A O 1
ATOM 706 N N . PHE A 1 87 ? -8.702 9.834 6.420 1.00 88.69 87 PHE A N 1
ATOM 707 C CA . PHE A 1 87 ? -8.532 11.162 5.802 1.00 88.69 87 PHE A CA 1
ATOM 708 C C . PHE A 1 87 ? -8.739 12.305 6.801 1.00 88.69 87 PHE A C 1
ATOM 710 O O . PHE A 1 87 ? -8.105 13.348 6.680 1.00 88.69 87 PHE A O 1
ATOM 717 N N . ASN A 1 88 ? -9.588 12.081 7.806 1.00 91.62 88 ASN A N 1
ATOM 718 C CA . ASN A 1 88 ? -9.811 12.997 8.917 1.00 91.62 88 ASN A CA 1
ATOM 719 C C . ASN A 1 88 ? -9.605 12.252 10.249 1.00 91.62 88 ASN A C 1
ATOM 721 O O . ASN A 1 88 ? -10.592 11.848 10.870 1.00 91.62 88 ASN A O 1
ATOM 725 N N . PRO A 1 89 ? -8.347 11.982 10.645 1.00 94.00 89 PRO A N 1
ATOM 726 C CA . PRO A 1 89 ? -8.055 11.197 11.838 1.00 94.00 89 PRO A CA 1
ATOM 727 C C . PRO A 1 89 ? -8.548 11.920 13.097 1.00 94.00 89 PRO A C 1
ATOM 729 O O . PRO A 1 89 ? -8.291 13.109 13.279 1.00 94.00 89 PRO A O 1
ATOM 732 N N . GLN A 1 90 ? -9.248 11.202 13.971 1.00 95.12 90 GLN A N 1
ATOM 733 C CA . GLN A 1 90 ? -9.818 11.734 15.217 1.00 95.12 90 GLN A CA 1
ATOM 734 C C . GLN A 1 90 ? -8.898 11.541 16.428 1.00 95.12 90 GLN A C 1
ATOM 736 O O . GLN A 1 90 ? -9.124 12.122 17.488 1.00 95.12 90 GLN A O 1
ATOM 741 N N . ASN A 1 91 ? -7.871 10.702 16.296 1.00 95.00 91 ASN A N 1
ATOM 742 C CA . ASN A 1 91 ? -6.938 10.371 17.367 1.00 95.00 91 ASN A CA 1
ATOM 743 C C . ASN A 1 91 ? -5.544 10.028 16.808 1.00 95.00 91 ASN A C 1
ATOM 745 O O . ASN A 1 91 ? -5.345 9.881 15.598 1.00 95.00 91 ASN A O 1
ATOM 749 N N . SER A 1 92 ? -4.570 9.887 17.710 1.00 95.94 92 SER A N 1
ATOM 750 C CA . SER A 1 92 ? -3.178 9.593 17.355 1.00 95.94 92 SER A CA 1
ATOM 751 C C . SER A 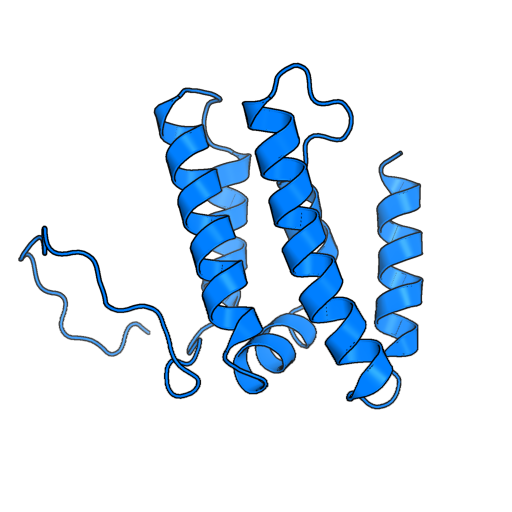1 92 ? -2.992 8.223 16.703 1.00 95.94 92 SER A C 1
ATOM 753 O O . SER A 1 92 ? -2.087 8.063 15.886 1.00 95.94 92 SER A O 1
ATOM 755 N N . ASP A 1 93 ? -3.831 7.237 17.030 1.00 94.56 93 ASP A N 1
ATOM 756 C CA . ASP A 1 93 ? -3.756 5.905 16.426 1.00 94.56 93 ASP A CA 1
ATOM 757 C C . ASP A 1 93 ? -4.161 5.937 14.949 1.00 94.56 93 ASP A C 1
ATOM 759 O O . ASP A 1 93 ? -3.453 5.396 14.098 1.00 94.56 93 ASP A O 1
ATOM 763 N N . GLU A 1 94 ? -5.260 6.615 14.626 1.00 96.38 94 GLU A N 1
ATOM 764 C CA . GLU A 1 94 ? -5.715 6.834 13.251 1.00 96.38 94 GLU A CA 1
ATOM 765 C C . GLU A 1 94 ? -4.699 7.643 12.446 1.00 96.38 94 GLU A C 1
ATOM 767 O O . GLU A 1 94 ? -4.351 7.264 11.324 1.00 96.38 94 GLU A O 1
ATOM 772 N N . GLN A 1 95 ? -4.160 8.715 13.037 1.00 97.50 95 GLN A N 1
ATOM 773 C CA . GLN A 1 95 ? -3.092 9.497 12.417 1.00 97.50 95 GLN A CA 1
ATOM 774 C C . GLN A 1 95 ? -1.877 8.614 12.115 1.00 97.50 95 GLN A C 1
ATOM 776 O O . GLN A 1 95 ? -1.333 8.666 11.009 1.00 97.50 95 GLN A O 1
ATOM 781 N N . LYS A 1 96 ? -1.483 7.750 13.059 1.00 97.62 96 LYS A N 1
ATOM 782 C CA . LYS A 1 96 ? -0.344 6.852 12.877 1.00 97.62 96 LYS A CA 1
ATOM 783 C C . LYS A 1 96 ? -0.558 5.879 11.721 1.00 97.62 96 LYS A C 1
ATOM 785 O O . LYS A 1 96 ? 0.366 5.658 10.940 1.00 97.62 96 LYS A O 1
ATOM 790 N N . ILE A 1 97 ? -1.760 5.318 11.586 1.00 97.81 97 ILE A N 1
ATOM 791 C CA . ILE A 1 97 ? -2.115 4.461 10.448 1.00 97.81 97 ILE A CA 1
ATOM 792 C C . ILE A 1 97 ? -1.969 5.226 9.128 1.00 97.81 97 ILE A C 1
ATOM 794 O O . ILE A 1 97 ? -1.301 4.738 8.214 1.00 97.81 97 ILE A O 1
ATOM 798 N N . THR A 1 98 ? -2.526 6.436 9.038 1.00 97.38 98 THR A N 1
ATOM 799 C CA . THR A 1 98 ? -2.429 7.275 7.834 1.00 97.38 98 THR A CA 1
ATOM 800 C C . THR A 1 98 ? -0.972 7.584 7.469 1.00 97.38 98 THR A C 1
ATOM 802 O O . THR A 1 98 ? -0.577 7.427 6.312 1.00 97.38 98 THR A O 1
ATOM 805 N N . GLU A 1 99 ? -0.129 7.932 8.444 1.00 98.06 99 GLU A N 1
ATOM 806 C CA . GLU A 1 99 ? 1.308 8.154 8.227 1.00 98.06 99 GLU A CA 1
ATOM 807 C C . GLU A 1 99 ? 2.025 6.908 7.688 1.00 98.06 99 GLU A C 1
ATOM 809 O O . GLU A 1 99 ? 2.877 7.014 6.802 1.00 98.06 99 GLU A O 1
ATOM 814 N N . MET A 1 100 ? 1.687 5.720 8.195 1.00 98.56 100 MET A N 1
ATOM 815 C CA . MET A 1 100 ? 2.275 4.461 7.729 1.00 98.56 100 MET A CA 1
ATOM 816 C C . MET A 1 100 ? 1.860 4.134 6.292 1.00 98.56 100 MET A C 1
ATOM 818 O O . MET A 1 100 ? 2.706 3.729 5.491 1.00 98.56 100 MET A O 1
ATOM 822 N N . VAL A 1 101 ? 0.597 4.373 5.927 1.00 98.25 101 VAL A N 1
ATOM 823 C CA . VAL A 1 101 ? 0.145 4.235 4.535 1.00 98.25 101 VAL A CA 1
ATOM 824 C C . VAL A 1 101 ? 0.911 5.201 3.625 1.00 98.25 101 VAL A C 1
ATOM 826 O O . VAL A 1 101 ? 1.441 4.789 2.590 1.00 98.25 101 VAL A O 1
ATOM 829 N N . TYR A 1 102 ? 1.062 6.466 4.023 1.00 97.25 102 TYR A N 1
ATOM 830 C CA . TYR A 1 102 ? 1.846 7.440 3.256 1.00 97.25 102 TYR A CA 1
ATOM 831 C C . TYR A 1 102 ? 3.331 7.083 3.167 1.00 97.25 102 TYR A C 1
ATOM 833 O O . TYR A 1 102 ? 3.953 7.318 2.129 1.00 97.25 102 TYR A O 1
ATOM 841 N N . ALA A 1 103 ? 3.906 6.452 4.191 1.00 98.56 103 ALA A N 1
ATOM 842 C CA . ALA A 1 103 ? 5.267 5.934 4.123 1.00 98.56 103 ALA A CA 1
ATOM 843 C C . ALA A 1 103 ? 5.410 4.854 3.036 1.00 98.56 103 ALA A C 1
ATOM 845 O O . ALA A 1 103 ? 6.375 4.898 2.269 1.00 98.56 103 ALA A O 1
ATOM 846 N N . ILE A 1 104 ? 4.439 3.942 2.918 1.00 98.56 104 ILE A N 1
ATOM 847 C CA . ILE A 1 104 ? 4.405 2.928 1.853 1.00 98.56 104 ILE A CA 1
ATOM 848 C C . ILE A 1 104 ? 4.288 3.597 0.479 1.00 98.56 104 ILE A C 1
ATOM 850 O O . ILE A 1 104 ? 5.095 3.308 -0.406 1.00 98.56 104 ILE A O 1
ATOM 854 N N . PHE A 1 105 ? 3.353 4.537 0.307 1.00 98.25 105 PHE A N 1
ATOM 855 C CA . PHE A 1 105 ? 3.234 5.305 -0.938 1.00 98.25 105 PHE A CA 1
ATOM 856 C C . PHE A 1 105 ? 4.541 5.998 -1.304 1.00 98.25 105 PHE A C 1
ATOM 858 O O . PHE A 1 105 ? 4.991 5.890 -2.440 1.00 98.25 105 PHE A O 1
ATOM 865 N N . ARG A 1 106 ? 5.202 6.654 -0.348 1.00 98.19 106 ARG A N 1
ATOM 866 C CA . ARG A 1 106 ? 6.487 7.319 -0.580 1.00 98.19 106 ARG A CA 1
ATOM 867 C C . ARG A 1 106 ? 7.551 6.342 -1.083 1.00 98.19 106 ARG A C 1
ATOM 869 O O . ARG A 1 106 ? 8.240 6.665 -2.047 1.00 98.19 106 ARG A O 1
ATOM 876 N N . ILE A 1 107 ? 7.670 5.156 -0.478 1.00 98.44 107 ILE A N 1
ATOM 877 C CA . ILE A 1 107 ? 8.615 4.112 -0.914 1.00 98.44 107 ILE A CA 1
ATOM 878 C C . ILE A 1 107 ? 8.313 3.671 -2.355 1.00 98.44 107 ILE A C 1
ATOM 880 O O . ILE A 1 107 ? 9.222 3.591 -3.188 1.00 98.44 107 ILE A O 1
ATOM 884 N N . LEU A 1 108 ? 7.043 3.399 -2.660 1.00 98.44 108 LEU A N 1
ATOM 885 C CA . LEU A 1 108 ? 6.612 2.869 -3.956 1.00 98.44 108 LEU A CA 1
ATOM 886 C C . LEU A 1 108 ? 6.689 3.911 -5.070 1.00 98.44 108 LEU A C 1
ATOM 888 O O . LEU A 1 108 ? 7.220 3.614 -6.136 1.00 98.44 108 LEU A O 1
ATOM 892 N N . LEU A 1 109 ? 6.210 5.130 -4.829 1.00 98.06 109 LEU A N 1
ATOM 893 C CA . LEU A 1 109 ? 6.220 6.217 -5.807 1.00 98.06 109 LEU A CA 1
ATOM 894 C C . LEU A 1 109 ? 7.639 6.676 -6.117 1.00 98.06 109 LEU A C 1
ATOM 896 O O . LEU A 1 109 ? 7.975 6.864 -7.284 1.00 98.06 109 LEU A O 1
ATOM 900 N N . TYR A 1 110 ? 8.495 6.785 -5.097 1.00 98.12 110 TYR A N 1
ATOM 901 C CA . TYR A 1 110 ? 9.915 7.033 -5.323 1.00 98.12 110 TYR A CA 1
ATOM 902 C C . TYR A 1 110 ? 10.520 5.945 -6.213 1.00 98.12 110 TYR A C 1
ATOM 904 O O . TYR A 1 110 ? 11.238 6.251 -7.166 1.00 98.12 110 TYR A O 1
ATOM 912 N N . HIS A 1 111 ? 10.205 4.676 -5.936 1.00 98.25 111 HIS A N 1
ATOM 913 C CA . HIS A 1 111 ? 10.710 3.577 -6.743 1.00 98.25 111 HIS A CA 1
ATOM 914 C C . HIS A 1 111 ? 10.204 3.634 -8.190 1.00 98.25 111 HIS A C 1
ATOM 916 O O . HIS A 1 111 ? 11.013 3.539 -9.112 1.00 98.25 111 HIS A O 1
ATOM 922 N N . ALA A 1 112 ? 8.900 3.842 -8.378 1.00 98.19 112 ALA A N 1
ATOM 923 C CA . ALA A 1 112 ? 8.265 3.938 -9.685 1.00 98.19 112 ALA A CA 1
ATOM 924 C C . ALA A 1 112 ? 8.895 5.058 -10.521 1.00 98.19 112 ALA A C 1
ATOM 926 O O . ALA A 1 112 ? 9.409 4.799 -11.604 1.00 98.19 112 ALA A O 1
ATOM 927 N N . VAL A 1 113 ? 8.931 6.288 -10.003 1.00 97.44 113 VAL A N 1
ATOM 928 C CA . VAL A 1 113 ? 9.435 7.452 -10.749 1.00 97.44 113 VAL A CA 1
ATOM 929 C C . VAL A 1 113 ? 10.923 7.321 -11.070 1.00 97.44 113 VAL A C 1
ATOM 931 O O . VAL A 1 113 ? 11.344 7.665 -12.171 1.00 97.44 113 VAL A O 1
ATOM 934 N N . LYS A 1 114 ? 11.731 6.832 -10.122 1.00 97.56 114 LYS A N 1
ATOM 935 C CA . LYS A 1 114 ? 13.189 6.801 -10.282 1.00 97.56 114 LYS A CA 1
ATOM 936 C C . LYS A 1 114 ? 13.695 5.616 -11.103 1.00 97.56 114 LYS A C 1
ATOM 938 O O . LYS A 1 114 ? 14.729 5.747 -11.755 1.00 97.56 114 LYS A O 1
ATOM 943 N N . TYR A 1 115 ? 13.036 4.459 -11.030 1.00 97.06 115 TYR A N 1
ATOM 944 C CA . TYR A 1 115 ? 13.600 3.204 -11.541 1.00 97.06 115 TYR A CA 1
ATOM 945 C C . TYR A 1 115 ? 12.715 2.459 -12.543 1.00 97.06 115 TYR A C 1
ATOM 947 O O . TYR A 1 115 ? 13.222 1.542 -13.190 1.00 97.06 115 TYR A O 1
ATOM 955 N N . GLU A 1 116 ? 11.435 2.809 -12.682 1.00 96.31 116 GLU A N 1
ATOM 956 C CA . GLU A 1 116 ? 10.520 2.13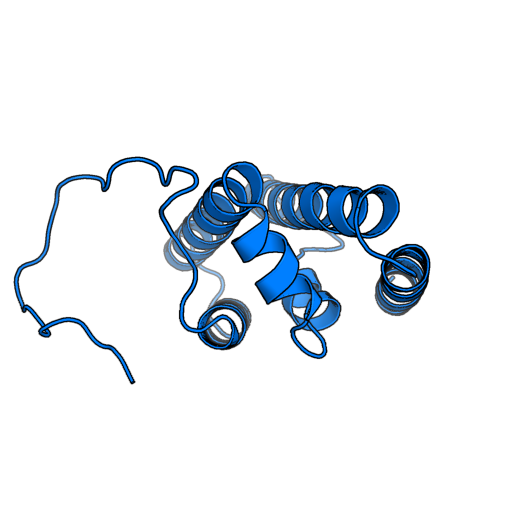5 -13.608 1.00 96.31 116 GLU A CA 1
ATOM 957 C C . GLU A 1 116 ? 10.247 3.008 -14.838 1.00 96.31 116 GLU A C 1
ATOM 959 O O . GLU A 1 116 ? 9.957 4.204 -14.746 1.00 96.31 116 GLU A O 1
ATOM 964 N N . TRP A 1 117 ? 10.327 2.405 -16.026 1.00 94.94 117 TRP A N 1
ATOM 965 C CA . TRP A 1 117 ? 10.031 3.115 -17.266 1.00 94.94 117 TRP A CA 1
ATOM 966 C C . TRP A 1 117 ? 8.555 3.519 -17.300 1.00 94.94 117 TRP A C 1
ATOM 968 O O . TRP A 1 117 ? 7.667 2.699 -17.082 1.00 94.94 117 TRP A O 1
ATOM 978 N N . GLY A 1 118 ? 8.292 4.803 -17.545 1.00 94.81 118 GLY A N 1
ATOM 979 C CA . GLY A 1 118 ? 6.934 5.345 -17.486 1.00 94.81 118 GLY A CA 1
ATOM 980 C C . GLY A 1 118 ? 6.351 5.448 -16.070 1.00 94.81 118 GLY A C 1
ATOM 981 O O . GLY A 1 118 ? 5.170 5.760 -15.940 1.00 94.81 118 GLY A O 1
ATOM 982 N N . GLY A 1 119 ? 7.145 5.251 -15.011 1.00 95.50 119 GLY A N 1
ATOM 983 C CA . GLY A 1 119 ? 6.670 5.294 -13.624 1.00 95.50 119 GLY A CA 1
ATOM 984 C C . GLY A 1 119 ? 6.094 6.642 -13.173 1.00 95.50 119 GLY A C 1
ATOM 985 O O . GLY A 1 119 ? 5.333 6.688 -12.211 1.00 95.50 119 GLY A O 1
ATOM 986 N N . TRP A 1 120 ? 6.361 7.733 -13.903 1.00 95.38 120 TRP A N 1
ATOM 987 C CA . TRP A 1 120 ? 5.682 9.021 -13.706 1.00 95.38 120 TRP A CA 1
ATOM 988 C C . TRP A 1 120 ? 4.157 8.918 -13.867 1.00 95.38 120 TRP A C 1
ATOM 990 O O . TRP A 1 120 ? 3.432 9.652 -13.202 1.00 95.38 120 TRP A O 1
ATOM 1000 N N . ARG A 1 121 ? 3.657 7.979 -14.686 1.00 96.12 121 ARG A N 1
ATOM 1001 C CA . ARG A 1 121 ? 2.215 7.727 -14.847 1.00 96.12 121 ARG A CA 1
ATOM 1002 C C . ARG A 1 121 ? 1.596 7.214 -13.553 1.00 96.12 121 ARG A C 1
ATOM 1004 O O . ARG A 1 121 ? 0.555 7.703 -13.151 1.00 96.12 121 ARG A O 1
ATOM 1011 N N . VAL A 1 122 ? 2.296 6.322 -12.845 1.00 96.25 122 VAL A N 1
ATOM 1012 C CA . VAL A 1 122 ? 1.852 5.816 -11.535 1.00 96.25 122 VAL A CA 1
ATOM 1013 C C . VAL A 1 122 ? 1.694 6.962 -10.536 1.00 96.25 122 VAL A C 1
ATOM 1015 O O . VAL A 1 122 ? 0.742 6.978 -9.758 1.00 96.25 122 VAL A O 1
ATOM 1018 N N . TRP A 1 123 ? 2.615 7.929 -10.555 1.00 93.06 123 TRP A N 1
ATOM 1019 C CA . TRP A 1 123 ? 2.522 9.123 -9.715 1.00 93.06 123 TRP A CA 1
ATOM 1020 C C . TRP A 1 123 ? 1.317 9.996 -10.086 1.00 93.06 123 TRP A C 1
ATOM 1022 O O . TRP A 1 123 ? 0.544 10.342 -9.192 1.00 93.06 123 TRP A O 1
ATOM 1032 N N . VAL A 1 124 ? 1.112 10.282 -11.378 1.00 94.38 124 VAL A N 1
ATOM 1033 C CA . VAL A 1 124 ? -0.061 11.030 -11.869 1.00 94.38 124 VAL A CA 1
ATOM 1034 C C . VAL A 1 124 ? -1.365 10.340 -11.461 1.00 94.38 124 VAL A C 1
ATOM 1036 O O . VAL A 1 124 ? -2.211 10.976 -10.836 1.00 94.38 124 VAL A O 1
ATOM 1039 N N . ASP A 1 125 ? -1.491 9.036 -11.711 1.00 94.81 125 ASP A N 1
ATOM 1040 C CA . ASP A 1 125 ? -2.679 8.254 -11.350 1.00 94.81 125 ASP A CA 1
ATOM 1041 C C . ASP A 1 125 ? -2.935 8.298 -9.839 1.00 94.81 125 ASP A C 1
ATOM 1043 O O . ASP A 1 125 ? -4.069 8.452 -9.389 1.00 94.81 125 ASP A O 1
ATOM 1047 N N . THR A 1 126 ? -1.876 8.216 -9.028 1.00 94.75 126 THR A N 1
ATOM 1048 C CA . THR A 1 126 ? -2.002 8.271 -7.564 1.00 94.75 126 THR A CA 1
ATOM 1049 C C . THR A 1 126 ? -2.546 9.617 -7.091 1.00 94.75 126 THR A C 1
ATOM 1051 O O . THR A 1 126 ? -3.411 9.648 -6.210 1.00 94.75 126 THR A O 1
ATOM 1054 N N . LEU A 1 127 ? -2.084 10.726 -7.676 1.00 92.00 127 LEU A N 1
ATOM 1055 C CA . LEU A 1 127 ? -2.625 12.053 -7.378 1.00 92.00 127 LEU A CA 1
ATOM 1056 C C . LEU A 1 127 ? -4.101 12.148 -7.770 1.00 92.00 127 LEU A C 1
ATOM 1058 O O . LEU A 1 127 ? -4.911 12.575 -6.949 1.00 92.00 127 LEU A O 1
ATOM 1062 N N . SER A 1 128 ? -4.468 11.692 -8.971 1.00 91.38 128 SER A N 1
ATOM 1063 C CA . SER A 1 128 ? -5.860 11.690 -9.439 1.00 91.38 128 SER A CA 1
ATOM 1064 C C . SER A 1 128 ? -6.787 10.902 -8.509 1.00 91.38 128 SER A C 1
ATOM 1066 O O . SER A 1 128 ? -7.842 11.404 -8.122 1.00 91.38 128 SER A O 1
ATOM 1068 N N . ILE A 1 129 ? -6.377 9.704 -8.081 1.00 91.06 129 ILE A N 1
ATOM 1069 C CA . ILE A 1 129 ? -7.153 8.880 -7.142 1.00 91.06 129 ILE A CA 1
ATOM 1070 C C . ILE A 1 129 ? -7.265 9.568 -5.777 1.00 91.06 129 ILE A C 1
ATOM 1072 O O . ILE A 1 129 ? -8.335 9.566 -5.175 1.00 91.06 129 ILE A O 1
ATOM 1076 N N . THR A 1 130 ? -6.190 10.181 -5.282 1.00 87.56 130 THR A N 1
ATOM 1077 C CA . THR A 1 130 ? -6.206 10.853 -3.973 1.00 87.56 130 THR A CA 1
ATOM 1078 C C . THR A 1 130 ? -7.141 12.059 -3.988 1.00 87.56 130 THR A C 1
ATOM 1080 O O . THR A 1 130 ? -7.960 12.194 -3.086 1.00 87.56 130 THR A O 1
ATOM 1083 N N . HIS A 1 131 ? -7.095 12.877 -5.043 1.00 83.31 131 HIS A N 1
ATOM 1084 C CA . HIS A 1 131 ? -8.009 14.006 -5.219 1.00 83.31 131 HIS A CA 1
ATOM 1085 C C . HIS A 1 131 ? -9.478 13.586 -5.301 1.00 83.31 131 HIS A C 1
ATOM 1087 O O . HIS A 1 131 ? -10.330 14.332 -4.848 1.00 83.31 131 HIS A O 1
ATOM 1093 N N . SER A 1 132 ? -9.787 12.399 -5.831 1.00 82.62 132 SER A N 1
ATOM 1094 C CA . SER A 1 132 ? -11.170 11.900 -5.862 1.00 82.62 132 SER A CA 1
ATOM 1095 C C . SER A 1 132 ? -11.731 11.489 -4.492 1.00 82.62 132 SER A C 1
ATOM 1097 O O . SER A 1 132 ? -12.930 11.246 -4.376 1.00 82.62 132 SER A O 1
ATOM 1099 N N . LYS A 1 133 ? -10.873 11.356 -3.470 1.00 71.81 133 LYS A N 1
ATOM 1100 C CA . LYS A 1 133 ? -11.242 10.913 -2.114 1.00 71.81 133 LYS A CA 1
ATOM 1101 C C . LYS A 1 133 ? -11.261 12.040 -1.073 1.00 71.81 133 LYS A C 1
ATOM 1103 O O . LYS A 1 133 ? -11.613 11.768 0.074 1.00 71.81 133 LYS A O 1
ATOM 1108 N N . VAL A 1 134 ? -10.855 13.249 -1.466 1.00 59.62 134 VAL A N 1
ATOM 1109 C CA . VAL A 1 134 ? -10.934 14.492 -0.677 1.00 59.62 134 VAL A CA 1
ATOM 1110 C C . VAL A 1 134 ? -12.203 15.230 -1.072 1.00 59.62 134 VAL A C 1
ATOM 1112 O O . VAL A 1 134 ? -12.892 15.715 -0.152 1.00 59.62 134 VAL A O 1
#

Foldseek 3Di:
DPPDDDDPDDDPDDDPQDAQVDADPDCVVLLVLLVCLLPDDDDPVSLVVLVVSLVNLLSNLVHYLRNLVVLLPDPPSLVSLCSQADPPDPDPSNVVSNVSSVSNVVSNLCSQVPPNDVSVVVVVVNVVSVVVVD